Protein AF-A0A523RMG4-F1 (afdb_monomer_lite)

Structure (mmCIF, N/CA/C/O backbone):
data_AF-A0A523RMG4-F1
#
_entry.id   AF-A0A523RMG4-F1
#
loop_
_atom_site.group_PDB
_atom_site.id
_atom_site.type_symbol
_atom_site.label_atom_id
_atom_site.label_alt_id
_atom_site.label_comp_id
_atom_site.label_asym_id
_atom_site.label_entity_id
_atom_site.label_seq_id
_atom_site.pdbx_PDB_ins_code
_atom_site.Cartn_x
_atom_site.Cartn_y
_atom_site.Cartn_z
_atom_site.occupancy
_atom_site.B_iso_or_equiv
_atom_site.auth_seq_id
_atom_site.auth_comp_id
_atom_site.auth_asym_id
_atom_site.auth_atom_id
_atom_site.pdbx_PDB_model_num
ATOM 1 N N . MET A 1 1 ? 0.609 15.575 -5.424 1.00 56.06 1 MET A N 1
ATOM 2 C CA . MET A 1 1 ? 1.077 14.788 -4.258 1.00 56.06 1 MET A CA 1
ATOM 3 C C . MET A 1 1 ? 0.602 15.406 -2.950 1.00 56.06 1 MET A C 1
ATOM 5 O O . MET A 1 1 ? 0.293 14.641 -2.051 1.00 56.06 1 MET A O 1
ATOM 9 N N . GLU A 1 2 ? 0.438 16.734 -2.878 1.00 57.28 2 GLU A N 1
ATOM 10 C CA . GLU A 1 2 ? -0.133 17.453 -1.719 1.00 57.28 2 GLU A CA 1
ATOM 11 C C . GLU A 1 2 ? -1.455 16.858 -1.199 1.00 57.28 2 GLU A C 1
ATOM 13 O O . GLU A 1 2 ? -1.656 16.762 0.007 1.00 57.28 2 GLU A O 1
ATOM 18 N N . ASN A 1 3 ? -2.310 16.343 -2.090 1.00 79.31 3 ASN A N 1
ATOM 19 C CA . ASN A 1 3 ? -3.594 15.753 -1.700 1.00 79.31 3 ASN A CA 1
ATOM 20 C C . ASN A 1 3 ? -3.468 14.415 -0.925 1.00 79.31 3 ASN A C 1
ATOM 22 O O . ASN A 1 3 ? -4.251 14.156 -0.019 1.00 79.31 3 ASN A O 1
ATOM 26 N N . LEU A 1 4 ? -2.461 13.576 -1.219 1.00 83.69 4 LEU A N 1
ATOM 27 C CA . LEU A 1 4 ? -2.287 12.285 -0.527 1.00 83.69 4 LEU A CA 1
ATOM 28 C C . LEU A 1 4 ? -1.773 12.479 0.903 1.00 83.69 4 LEU A C 1
ATOM 30 O O . LEU A 1 4 ? -2.272 11.848 1.827 1.00 83.69 4 LEU A O 1
ATOM 34 N N . ILE A 1 5 ? -0.789 13.361 1.085 1.00 83.88 5 ILE A N 1
ATOM 35 C CA . ILE A 1 5 ? -0.223 13.643 2.411 1.00 83.88 5 ILE A CA 1
ATOM 36 C C . ILE A 1 5 ? -1.311 14.232 3.314 1.00 83.88 5 ILE A C 1
ATOM 38 O O . ILE A 1 5 ? -1.524 13.729 4.413 1.00 83.88 5 ILE A O 1
ATOM 42 N N . SER A 1 6 ? -2.081 15.201 2.807 1.00 85.69 6 SER A N 1
ATOM 43 C CA . SER A 1 6 ? -3.218 15.768 3.540 1.00 85.69 6 SER A CA 1
ATOM 44 C C . SER A 1 6 ? -4.274 14.712 3.894 1.00 85.69 6 SER A C 1
ATOM 46 O O . SER A 1 6 ? -4.764 14.687 5.023 1.00 85.69 6 SER A O 1
ATOM 48 N N . LEU A 1 7 ? -4.592 13.789 2.976 1.00 87.19 7 LEU A N 1
ATOM 49 C CA . LEU A 1 7 ? -5.525 12.689 3.242 1.00 87.19 7 LEU A CA 1
ATOM 50 C C . LEU A 1 7 ? -5.036 11.773 4.378 1.00 87.19 7 LEU A C 1
ATOM 52 O O . LEU A 1 7 ? -5.819 11.428 5.263 1.00 87.19 7 LEU A O 1
ATOM 56 N N . LEU A 1 8 ? -3.755 11.395 4.371 1.00 87.25 8 LEU A N 1
ATOM 57 C CA . LEU A 1 8 ? -3.163 10.539 5.406 1.00 87.25 8 LEU A CA 1
ATOM 58 C C . LEU A 1 8 ? -3.084 11.238 6.767 1.00 87.25 8 LEU A C 1
ATOM 60 O O . LEU A 1 8 ? -3.355 10.616 7.795 1.00 87.25 8 LEU A O 1
ATOM 64 N N . GLU A 1 9 ? -2.769 12.532 6.785 1.00 87.62 9 GLU A N 1
ATOM 65 C CA . GLU A 1 9 ? -2.795 13.339 8.007 1.00 87.62 9 GLU A CA 1
ATOM 66 C C . GLU A 1 9 ? -4.204 13.443 8.593 1.00 87.62 9 GLU A C 1
ATOM 68 O O . GLU A 1 9 ? -4.373 13.320 9.806 1.00 87.62 9 GLU A O 1
ATOM 73 N N . GLN A 1 10 ? -5.220 13.635 7.745 1.00 87.12 10 GLN A N 1
ATOM 74 C CA . GLN A 1 10 ? -6.617 13.638 8.178 1.00 87.12 10 GLN A CA 1
ATOM 75 C C . GLN A 1 10 ? -7.014 12.287 8.774 1.00 87.12 10 GLN A C 1
ATOM 77 O O . GLN A 1 10 ? -7.600 12.254 9.849 1.00 87.12 10 GLN A O 1
ATOM 82 N N . LEU A 1 11 ? -6.664 11.178 8.115 1.00 87.19 11 LEU A N 1
ATOM 83 C CA . LEU A 1 11 ? -6.954 9.828 8.609 1.00 87.19 11 LEU A CA 1
ATOM 84 C C . LEU A 1 11 ? -6.267 9.520 9.940 1.00 87.19 11 LEU A C 1
ATOM 86 O O . LEU A 1 11 ? -6.863 8.877 10.791 1.00 87.19 11 LEU A O 1
ATOM 90 N N . SER A 1 12 ? -5.040 10.004 10.129 1.00 84.00 12 SER A N 1
ATOM 91 C CA . SER A 1 12 ? -4.270 9.763 11.355 1.00 84.00 12 SER A CA 1
ATOM 92 C C . SER A 1 12 ? -4.778 10.562 12.560 1.00 84.00 12 SER A C 1
ATOM 94 O O . SER A 1 12 ? -4.487 10.202 13.697 1.00 84.00 12 SER A O 1
ATOM 96 N N . LYS A 1 13 ? -5.481 11.678 12.326 1.00 88.06 13 LYS A N 1
ATOM 97 C CA . LYS A 1 13 ? -6.019 12.560 13.377 1.00 88.06 13 LYS A CA 1
ATOM 98 C C . LYS A 1 13 ? -7.507 12.335 13.646 1.00 88.06 13 LYS A C 1
ATOM 100 O O . LYS A 1 13 ? -7.993 12.730 14.705 1.00 88.06 13 LYS A O 1
ATOM 105 N N . GLU A 1 14 ? -8.227 11.762 12.687 1.00 88.06 14 GLU A N 1
ATOM 106 C CA . GLU A 1 14 ? -9.652 11.480 12.805 1.00 88.06 14 GLU A CA 1
ATOM 107 C C . GLU A 1 14 ? -9.901 10.397 13.860 1.00 88.06 14 GLU A C 1
ATOM 109 O O . GLU A 1 14 ? -9.221 9.377 13.889 1.00 88.06 14 GLU A O 1
ATOM 114 N N . LYS A 1 15 ? -10.896 10.616 14.723 1.00 83.69 15 LYS A N 1
ATOM 115 C CA . LYS A 1 15 ? -11.287 9.666 15.781 1.00 83.69 15 LYS A CA 1
ATOM 116 C C . LYS A 1 15 ? -12.622 8.987 15.490 1.00 83.69 15 LYS A C 1
ATOM 118 O O . LYS A 1 15 ? -12.991 8.012 16.140 1.00 83.69 15 LYS A O 1
ATOM 123 N N . THR A 1 16 ? -13.362 9.501 14.514 1.00 89.50 16 THR A N 1
ATOM 124 C CA . THR A 1 16 ? -14.692 9.019 14.160 1.00 89.50 16 THR A CA 1
ATOM 125 C C . THR A 1 16 ? -14.582 7.909 13.120 1.00 89.50 16 THR A C 1
ATOM 127 O O . THR A 1 16 ? -14.274 8.1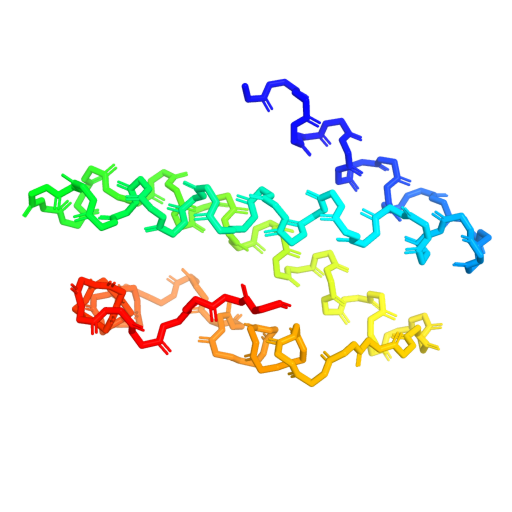68 11.953 1.00 89.50 16 THR A O 1
ATOM 130 N N . LYS A 1 17 ? -14.890 6.668 13.521 1.00 86.25 17 LYS A N 1
ATOM 131 C CA . LYS A 1 17 ? -14.815 5.486 12.641 1.00 86.25 17 LYS A CA 1
ATOM 132 C C . LYS A 1 17 ? -15.589 5.669 11.332 1.00 86.25 17 LYS A C 1
ATOM 134 O O . LYS A 1 17 ? -15.050 5.384 10.267 1.00 86.25 17 LYS A O 1
ATOM 139 N N . ASP A 1 18 ? -16.794 6.235 11.381 1.00 87.56 18 ASP A N 1
ATOM 140 C CA . ASP A 1 18 ? -17.611 6.467 10.179 1.00 87.56 18 ASP A CA 1
ATOM 141 C C . ASP A 1 18 ? -16.961 7.432 9.181 1.00 87.56 18 ASP A C 1
ATOM 143 O O . ASP A 1 18 ? -17.095 7.273 7.965 1.00 87.56 18 ASP A O 1
ATOM 147 N N . VAL A 1 19 ? -16.241 8.443 9.673 1.00 88.06 19 VAL A N 1
ATOM 148 C CA . VAL A 1 19 ? -15.534 9.403 8.814 1.00 88.06 19 VAL A CA 1
ATOM 149 C C . VAL A 1 19 ? -14.323 8.741 8.164 1.00 88.06 19 VAL A C 1
ATOM 151 O O . VAL A 1 19 ? -14.074 8.952 6.975 1.00 88.06 19 VAL A O 1
ATOM 154 N N . ILE A 1 20 ? -13.606 7.901 8.914 1.00 89.12 20 ILE A N 1
ATOM 155 C CA . ILE A 1 20 ? -12.478 7.114 8.405 1.00 89.12 20 ILE A CA 1
ATOM 156 C C . ILE A 1 20 ? -12.952 6.173 7.299 1.00 89.12 20 ILE A C 1
ATOM 158 O O . ILE A 1 20 ? -12.408 6.207 6.195 1.00 89.12 20 ILE A O 1
ATOM 162 N N . ILE A 1 21 ? -14.015 5.404 7.551 1.00 88.69 21 ILE A N 1
ATOM 163 C CA . ILE A 1 21 ? -14.577 4.449 6.588 1.00 88.69 21 ILE A CA 1
ATOM 164 C C . ILE A 1 21 ? -14.977 5.154 5.285 1.00 88.69 21 ILE A C 1
ATOM 166 O O . ILE A 1 21 ? -14.641 4.683 4.200 1.00 88.69 21 ILE A O 1
ATOM 170 N N . LYS A 1 22 ? -15.597 6.340 5.363 1.00 90.75 22 LYS A N 1
ATOM 171 C CA . LYS A 1 22 ? -15.957 7.145 4.179 1.00 90.75 22 LYS A CA 1
ATOM 172 C C . LYS A 1 22 ? -14.752 7.602 3.347 1.00 90.75 22 LYS A C 1
ATOM 174 O O . LYS A 1 22 ? -14.910 7.890 2.162 1.00 90.75 22 LYS A O 1
ATOM 179 N N . LYS A 1 23 ? -13.557 7.679 3.938 1.00 90.56 23 LYS A N 1
ATOM 180 C CA . LYS A 1 23 ? -12.314 8.074 3.256 1.00 90.56 23 LYS A CA 1
ATOM 181 C C . LYS A 1 23 ? -11.545 6.885 2.667 1.00 90.56 23 LYS A C 1
ATOM 183 O O . LYS A 1 23 ? -10.741 7.107 1.760 1.00 90.56 23 LYS A O 1
ATOM 188 N N . ILE A 1 24 ? -11.807 5.648 3.106 1.00 90.50 24 ILE A N 1
ATOM 189 C CA . ILE A 1 24 ? -11.131 4.433 2.606 1.00 90.50 24 ILE A CA 1
ATOM 190 C C . ILE A 1 24 ? -11.171 4.320 1.069 1.00 90.50 24 ILE A C 1
ATOM 192 O O . ILE A 1 24 ? -10.112 4.093 0.481 1.00 90.50 24 ILE A O 1
ATOM 196 N N . PRO A 1 25 ? -12.302 4.556 0.369 1.00 91.50 25 PRO A N 1
ATOM 197 C CA . PRO A 1 25 ? -12.330 4.473 -1.094 1.00 91.50 25 PRO A CA 1
ATOM 198 C C . PRO A 1 25 ? -11.352 5.434 -1.786 1.00 91.50 25 PRO A C 1
ATOM 200 O O . PRO A 1 25 ? -10.792 5.112 -2.834 1.00 91.50 25 PRO A O 1
ATOM 203 N N . SER A 1 26 ? -11.110 6.611 -1.203 1.00 92.00 26 SER A N 1
ATOM 204 C CA . SER A 1 26 ? -10.119 7.563 -1.718 1.00 92.00 26 SER A CA 1
ATOM 205 C C . SER A 1 26 ? -8.692 7.055 -1.523 1.00 92.00 26 SER A C 1
ATOM 207 O O . SER A 1 26 ? -7.860 7.229 -2.411 1.00 92.00 26 SER A O 1
ATOM 209 N N . VAL A 1 27 ? -8.416 6.376 -0.404 1.00 92.88 27 VAL A N 1
ATOM 210 C CA . VAL A 1 27 ? -7.116 5.731 -0.163 1.00 92.88 27 VAL A CA 1
ATOM 211 C C . VAL A 1 27 ? -6.875 4.615 -1.175 1.00 92.88 27 VAL A C 1
ATOM 213 O O . VAL A 1 27 ? -5.815 4.586 -1.792 1.00 92.88 27 VAL A O 1
ATOM 216 N N . VAL A 1 28 ? -7.867 3.753 -1.424 1.00 93.56 28 VAL A N 1
ATOM 217 C CA . VAL A 1 28 ? -7.771 2.674 -2.427 1.00 93.56 28 VAL A CA 1
ATOM 218 C C . VAL A 1 28 ? -7.455 3.232 -3.818 1.00 93.56 28 VAL A C 1
ATOM 220 O O . VAL A 1 28 ? -6.571 2.719 -4.507 1.00 93.56 28 VAL A O 1
ATOM 223 N N . LYS A 1 29 ? -8.109 4.331 -4.221 1.00 93.06 29 LYS A N 1
ATOM 224 C CA . LYS A 1 29 ? -7.806 5.017 -5.490 1.00 93.06 29 LYS A CA 1
ATOM 225 C C . LYS A 1 29 ? -6.356 5.496 -5.561 1.00 93.06 29 LYS A C 1
ATOM 227 O O . LYS A 1 29 ? -5.715 5.335 -6.599 1.00 93.06 29 LYS A O 1
ATOM 232 N N . GLU A 1 30 ? -5.830 6.069 -4.481 1.00 94.44 30 GLU A N 1
ATOM 233 C CA . GLU A 1 30 ? -4.435 6.517 -4.444 1.00 94.44 30 GLU A CA 1
ATOM 234 C C . GLU A 1 30 ? -3.445 5.343 -4.432 1.00 94.44 30 GLU A C 1
ATOM 236 O O . GLU A 1 30 ? -2.441 5.417 -5.141 1.00 94.44 30 GLU A O 1
ATOM 241 N N . ILE A 1 31 ? -3.743 4.232 -3.743 1.00 95.81 31 ILE A N 1
ATOM 242 C CA . ILE A 1 31 ? -2.930 3.005 -3.818 1.00 95.81 31 ILE A CA 1
ATOM 243 C C . ILE A 1 31 ? -2.863 2.513 -5.267 1.00 95.81 31 ILE A C 1
ATOM 245 O O . ILE A 1 31 ? -1.773 2.388 -5.821 1.00 95.81 31 ILE A O 1
ATOM 249 N N . ASN A 1 32 ? -4.009 2.320 -5.926 1.00 95.50 32 ASN A N 1
ATOM 250 C CA . ASN A 1 32 ? -4.059 1.849 -7.314 1.00 95.50 32 ASN A CA 1
ATOM 251 C C . ASN A 1 32 ? -3.296 2.775 -8.276 1.00 95.50 32 ASN A C 1
ATOM 253 O O . ASN A 1 32 ? -2.596 2.314 -9.179 1.00 95.50 32 ASN A O 1
ATOM 257 N N . LYS A 1 33 ? -3.364 4.090 -8.057 1.00 95.31 33 LYS A N 1
ATOM 258 C CA . LYS A 1 33 ? -2.598 5.076 -8.827 1.00 95.31 33 LYS A CA 1
ATOM 259 C C . LYS A 1 33 ? -1.090 4.950 -8.612 1.00 95.31 33 LYS A C 1
ATOM 261 O O . LYS A 1 33 ? -0.329 5.131 -9.560 1.00 95.31 33 LYS A O 1
ATOM 266 N N . LEU A 1 34 ? -0.640 4.678 -7.388 1.00 96.12 34 LEU A N 1
ATOM 267 C CA . LEU A 1 34 ? 0.776 4.448 -7.095 1.00 96.12 34 LEU A CA 1
ATOM 268 C C . LEU A 1 34 ? 1.262 3.138 -7.716 1.00 96.12 34 LEU A C 1
ATOM 270 O O . LEU A 1 34 ? 2.305 3.141 -8.366 1.00 96.12 34 LEU A O 1
ATOM 274 N N . LEU A 1 35 ? 0.482 2.062 -7.608 1.00 96.38 35 LEU A N 1
ATOM 275 C CA . LEU A 1 35 ? 0.789 0.781 -8.246 1.00 96.38 35 LEU A CA 1
ATOM 276 C C . LEU A 1 35 ? 0.918 0.922 -9.770 1.00 96.38 35 LEU A C 1
ATOM 278 O O . LEU A 1 35 ? 1.862 0.394 -10.358 1.00 96.38 35 LEU A O 1
ATOM 282 N N . LEU A 1 36 ?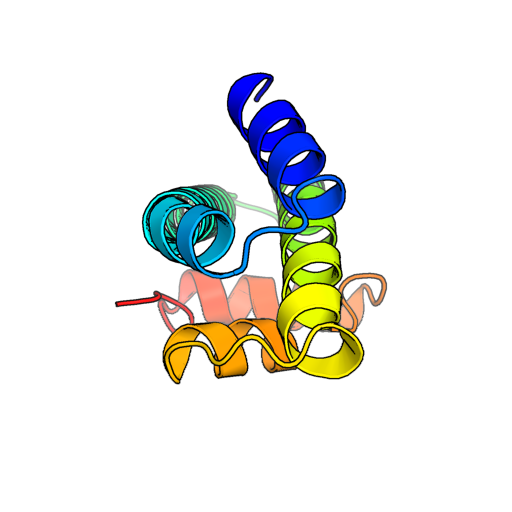 0.041 1.703 -10.411 1.00 95.81 36 LEU A N 1
ATOM 283 C CA . LEU A 1 36 ? 0.145 1.996 -11.842 1.00 95.81 36 LEU A CA 1
ATOM 284 C C . LEU A 1 36 ? 1.444 2.743 -12.187 1.00 95.81 36 LEU A C 1
ATOM 286 O O . LEU A 1 36 ? 2.149 2.362 -13.117 1.00 95.81 36 LEU A O 1
ATOM 290 N N . LYS A 1 37 ? 1.817 3.758 -11.400 1.00 96.81 37 LYS A N 1
ATOM 291 C CA . LYS A 1 37 ? 3.076 4.495 -11.608 1.00 96.81 37 LYS A CA 1
ATOM 292 C C . LYS A 1 37 ? 4.312 3.619 -11.418 1.00 96.81 37 LYS A C 1
ATOM 294 O O . LYS A 1 37 ? 5.290 3.778 -12.144 1.00 96.81 37 LYS A O 1
ATOM 299 N N . ILE A 1 38 ? 4.279 2.696 -10.456 1.00 96.81 38 ILE A N 1
ATOM 300 C CA . ILE A 1 38 ? 5.336 1.696 -10.260 1.00 96.81 38 ILE A CA 1
ATOM 301 C C . ILE A 1 38 ? 5.430 0.798 -11.493 1.00 96.81 38 ILE A C 1
ATOM 303 O O . ILE A 1 38 ? 6.522 0.592 -12.018 1.00 96.81 38 ILE A O 1
ATOM 307 N N . LYS A 1 39 ? 4.293 0.321 -12.006 1.00 96.06 39 LYS A N 1
ATOM 308 C CA . LYS A 1 39 ? 4.237 -0.518 -13.207 1.00 96.06 39 LYS A CA 1
ATOM 309 C C . LYS A 1 39 ? 4.841 0.164 -14.441 1.00 96.06 39 LYS A C 1
ATOM 311 O O . LYS A 1 39 ? 5.534 -0.487 -15.223 1.00 96.06 39 LYS A O 1
ATOM 316 N N . GLU A 1 40 ? 4.606 1.464 -14.602 1.00 96.75 40 GLU A N 1
ATOM 317 C CA . GLU A 1 40 ? 5.140 2.281 -15.702 1.00 96.75 40 GLU A CA 1
ATOM 318 C C . GLU A 1 40 ? 6.654 2.538 -15.592 1.00 96.75 40 GLU A C 1
ATOM 320 O O . GLU A 1 40 ? 7.309 2.892 -16.578 1.00 96.75 40 GLU A O 1
ATOM 325 N N . CYS A 1 41 ? 7.249 2.340 -14.413 1.00 97.56 41 CYS A N 1
ATOM 326 C CA . CYS A 1 41 ? 8.678 2.536 -14.219 1.00 97.56 41 CYS A CA 1
ATOM 327 C C . CYS A 1 41 ? 9.501 1.440 -14.920 1.00 97.56 41 CYS A C 1
ATOM 329 O O . CYS A 1 41 ? 9.242 0.234 -14.830 1.00 97.56 41 CYS A O 1
ATOM 331 N N . LYS A 1 42 ? 10.564 1.863 -15.617 1.00 95.81 42 LYS A N 1
ATOM 332 C CA . LYS A 1 42 ? 11.500 0.947 -16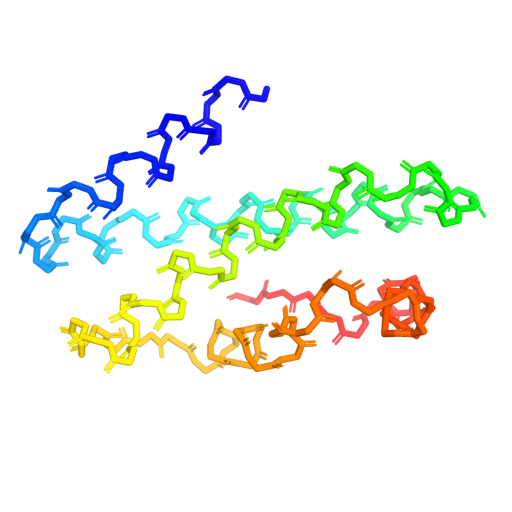.293 1.00 95.81 42 LYS A CA 1
ATOM 333 C C . LYS A 1 42 ? 12.422 0.230 -15.309 1.00 95.81 42 LYS A C 1
ATOM 335 O O . LYS A 1 42 ? 12.737 -0.934 -15.533 1.00 95.81 42 LYS A O 1
ATOM 340 N N . LYS A 1 43 ? 12.819 0.915 -14.236 1.00 96.31 43 LYS A N 1
ATOM 341 C CA . LYS A 1 43 ? 13.717 0.406 -13.196 1.00 96.31 43 LYS A CA 1
ATOM 342 C C . LYS A 1 43 ? 13.172 0.712 -11.802 1.00 96.31 43 LYS A C 1
ATOM 344 O O . LYS A 1 43 ? 12.389 1.655 -11.649 1.00 96.31 43 LYS A O 1
ATOM 349 N N . ILE A 1 44 ? 13.603 -0.064 -10.813 1.00 96.00 44 ILE A N 1
ATOM 350 C CA . ILE A 1 44 ? 13.133 0.045 -9.430 1.00 96.00 44 ILE A CA 1
ATOM 351 C C . ILE A 1 44 ? 13.513 1.377 -8.778 1.00 96.00 44 ILE A C 1
ATOM 353 O O . ILE A 1 44 ? 12.724 1.936 -8.024 1.00 96.00 44 ILE A O 1
ATOM 357 N N . GLU A 1 45 ? 14.654 1.965 -9.134 1.00 96.81 45 GLU A N 1
ATOM 358 C CA . GLU A 1 45 ? 15.124 3.215 -8.532 1.00 96.81 45 GLU A CA 1
ATOM 359 C C . GLU A 1 45 ? 14.149 4.367 -8.812 1.00 96.81 45 GLU A C 1
ATOM 361 O O . GLU A 1 45 ? 13.894 5.205 -7.949 1.00 96.81 45 GLU A O 1
ATOM 366 N N . ALA A 1 46 ? 13.528 4.369 -9.998 1.00 96.69 46 ALA A N 1
ATOM 367 C CA . ALA A 1 46 ? 12.484 5.331 -10.351 1.00 96.69 46 ALA A CA 1
ATOM 368 C C . ALA A 1 46 ? 11.166 5.085 -9.593 1.00 96.69 46 ALA A C 1
ATOM 370 O O . ALA A 1 46 ? 10.395 6.026 -9.379 1.00 96.69 46 ALA A O 1
ATOM 371 N N . ALA A 1 47 ? 10.922 3.835 -9.188 1.00 97.12 47 ALA A N 1
ATOM 372 C CA . ALA A 1 47 ? 9.743 3.411 -8.446 1.00 97.12 47 ALA A CA 1
ATOM 373 C C . ALA A 1 47 ? 9.875 3.600 -6.926 1.00 97.12 47 ALA A C 1
ATOM 375 O O . ALA A 1 47 ? 8.849 3.695 -6.256 1.00 97.12 47 ALA A O 1
ATOM 376 N N . ASN A 1 48 ? 11.093 3.719 -6.383 1.00 96.25 48 ASN A N 1
ATOM 377 C CA . ASN A 1 48 ? 11.338 3.838 -4.939 1.00 96.25 48 ASN A CA 1
ATOM 378 C C . ASN A 1 48 ? 10.523 4.955 -4.282 1.00 96.25 48 ASN A C 1
ATOM 380 O O . ASN A 1 48 ? 9.864 4.712 -3.280 1.00 96.25 48 ASN A O 1
ATOM 384 N N . LYS A 1 49 ? 10.430 6.130 -4.914 1.00 95.94 49 LYS A N 1
ATOM 385 C CA . LYS A 1 49 ? 9.601 7.236 -4.401 1.00 95.94 49 LYS A CA 1
ATOM 386 C C . LYS A 1 49 ? 8.110 6.895 -4.275 1.00 95.94 49 LYS A C 1
ATOM 388 O O . LYS A 1 49 ? 7.395 7.536 -3.516 1.00 95.94 49 LYS A O 1
ATOM 393 N N . TYR A 1 50 ? 7.606 5.950 -5.070 1.00 96.81 50 TYR A N 1
ATOM 394 C CA . TYR A 1 50 ? 6.223 5.481 -4.979 1.00 96.81 50 TYR A CA 1
ATOM 395 C C . TYR A 1 50 ? 6.080 4.393 -3.918 1.00 96.81 50 TYR A C 1
ATOM 397 O O . TYR A 1 50 ? 5.071 4.393 -3.219 1.00 96.81 50 TYR A O 1
ATOM 405 N N . PHE A 1 51 ? 7.089 3.534 -3.748 1.00 97.12 51 PHE A N 1
ATOM 406 C CA . PHE A 1 51 ? 7.155 2.624 -2.605 1.00 97.12 51 PHE A CA 1
ATOM 407 C C . PHE A 1 51 ? 7.182 3.386 -1.277 1.00 97.12 51 PHE A C 1
ATOM 409 O O . PHE A 1 51 ? 6.401 3.051 -0.398 1.00 97.12 51 PHE A O 1
ATOM 416 N N . ASP A 1 52 ? 7.930 4.488 -1.172 1.00 95.88 52 ASP A N 1
ATOM 417 C CA . ASP A 1 52 ? 7.939 5.339 0.031 1.00 95.88 52 ASP A CA 1
ATOM 418 C C . ASP A 1 52 ? 6.549 5.925 0.348 1.00 95.88 52 ASP A C 1
ATOM 420 O O . ASP A 1 52 ? 6.199 6.185 1.499 1.00 95.88 52 ASP A O 1
ATOM 424 N N . LEU A 1 53 ? 5.731 6.175 -0.681 1.00 95.88 53 LEU A N 1
ATOM 425 C CA . LEU A 1 53 ? 4.350 6.627 -0.498 1.00 95.88 53 LEU A CA 1
ATOM 426 C C . LEU A 1 53 ? 3.425 5.472 -0.106 1.00 95.88 53 LEU A C 1
ATOM 428 O O . LEU A 1 53 ? 2.559 5.668 0.745 1.00 95.88 53 LEU A O 1
ATOM 432 N N . LEU A 1 54 ? 3.605 4.288 -0.697 1.00 96.69 54 LEU A N 1
ATOM 433 C CA . LEU A 1 54 ? 2.861 3.087 -0.314 1.00 96.69 54 LEU A CA 1
ATOM 434 C C . LEU A 1 54 ? 3.157 2.677 1.127 1.00 96.69 54 LEU A C 1
ATOM 436 O O . LEU A 1 54 ? 2.226 2.311 1.828 1.00 96.69 54 LEU A O 1
ATOM 440 N N . GLU A 1 55 ? 4.397 2.821 1.586 1.00 96.06 55 GLU A N 1
ATOM 441 C CA . GLU A 1 55 ? 4.813 2.551 2.964 1.00 96.06 55 GLU A CA 1
ATOM 442 C C . GLU A 1 55 ? 4.066 3.446 3.954 1.00 96.06 55 GLU A C 1
ATOM 444 O O . GLU A 1 55 ? 3.478 2.971 4.922 1.00 96.06 55 GLU A O 1
ATOM 449 N N . LYS A 1 56 ? 3.966 4.748 3.661 1.00 95.12 56 LYS A N 1
ATOM 450 C CA . LYS A 1 56 ? 3.182 5.681 4.486 1.00 95.12 56 LYS A CA 1
ATOM 451 C C . LYS A 1 56 ? 1.702 5.313 4.530 1.00 95.12 56 LYS A C 1
ATO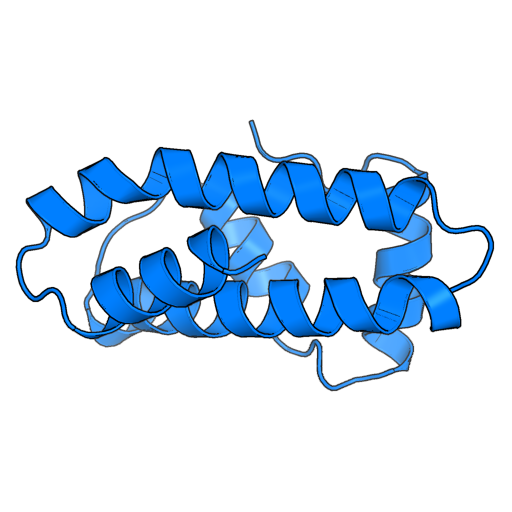M 453 O O . LYS A 1 56 ? 1.082 5.412 5.587 1.00 95.12 56 LYS A O 1
ATOM 458 N N . ILE A 1 57 ? 1.129 4.917 3.391 1.00 95.50 57 ILE A N 1
ATOM 459 C CA . ILE A 1 57 ? -0.267 4.470 3.334 1.00 95.50 57 ILE A CA 1
ATOM 460 C C . ILE A 1 57 ? -0.437 3.190 4.154 1.00 95.50 57 ILE A C 1
ATOM 462 O O . ILE A 1 57 ? -1.343 3.124 4.982 1.00 95.50 57 ILE A O 1
ATOM 466 N N . GLN A 1 58 ? 0.432 2.200 3.942 1.00 96.31 58 GLN A N 1
ATOM 467 C CA . GLN A 1 58 ? 0.397 0.920 4.635 1.00 96.31 58 GLN A CA 1
ATOM 468 C C . GLN A 1 58 ? 0.471 1.128 6.144 1.00 96.31 58 GLN A C 1
ATOM 470 O O . GLN A 1 58 ? -0.394 0.624 6.851 1.00 96.31 58 GLN A O 1
ATOM 475 N N . PHE A 1 59 ? 1.392 1.962 6.624 1.00 95.44 59 PHE A N 1
ATOM 476 C CA . PHE A 1 59 ? 1.554 2.234 8.047 1.00 95.44 59 PHE A CA 1
ATOM 477 C C . PHE A 1 59 ? 0.298 2.849 8.678 1.00 95.44 59 PHE A C 1
ATOM 479 O O . PHE A 1 59 ? -0.135 2.438 9.756 1.00 95.44 59 PHE A O 1
ATOM 486 N N . VAL A 1 60 ? -0.325 3.826 8.006 1.00 94.75 60 VAL A N 1
ATOM 487 C CA . VAL A 1 60 ? -1.581 4.429 8.481 1.00 94.75 60 VAL A CA 1
ATOM 488 C C . VAL A 1 60 ? -2.697 3.386 8.505 1.00 94.75 60 VAL A C 1
ATOM 490 O O . VAL A 1 60 ? -3.398 3.263 9.506 1.00 94.75 60 VAL A O 1
ATOM 493 N N . LEU A 1 61 ? -2.847 2.599 7.440 1.00 95.12 61 LEU A N 1
ATOM 494 C CA . LEU A 1 61 ? -3.881 1.569 7.361 1.00 95.12 61 LEU A CA 1
ATOM 495 C C . LEU A 1 61 ? -3.675 0.440 8.379 1.00 95.12 61 LEU A C 1
ATOM 497 O O . LEU A 1 61 ? -4.648 -0.004 8.984 1.00 95.12 61 LEU A O 1
ATOM 501 N N . ALA A 1 62 ? -2.433 0.023 8.619 1.00 95.69 62 ALA A N 1
ATOM 502 C CA . ALA A 1 62 ? -2.081 -0.972 9.625 1.00 95.69 62 ALA A CA 1
ATOM 503 C C . ALA A 1 62 ? -2.482 -0.504 11.027 1.00 95.69 62 ALA A C 1
ATOM 505 O O . ALA A 1 62 ? -3.089 -1.263 11.779 1.00 95.69 62 ALA A O 1
ATOM 506 N N . LYS A 1 63 ? -2.235 0.769 11.367 1.00 94.50 63 LYS A N 1
ATOM 507 C CA . LYS A 1 63 ? -2.712 1.348 12.633 1.00 94.50 63 LYS A CA 1
ATOM 508 C C . LYS A 1 63 ? -4.232 1.328 12.738 1.00 94.50 63 LYS A C 1
ATOM 510 O O . LYS A 1 63 ? -4.766 0.909 13.760 1.00 94.50 63 LYS A O 1
ATOM 515 N N . LEU A 1 64 ? -4.932 1.753 11.688 1.00 93.31 64 LEU A N 1
ATOM 516 C CA . LEU A 1 64 ? -6.396 1.757 11.683 1.00 93.31 64 LEU A CA 1
ATOM 517 C C . LEU A 1 64 ? -6.968 0.338 11.846 1.00 93.31 64 LEU A C 1
ATOM 519 O O . LEU A 1 64 ? -7.934 0.147 12.582 1.00 93.31 64 LEU A O 1
ATOM 523 N N . LEU A 1 65 ? -6.354 -0.658 11.203 1.00 95.00 65 LEU A N 1
ATOM 524 C CA . LEU A 1 65 ? -6.774 -2.054 11.288 1.00 95.00 65 LEU A CA 1
ATOM 525 C C . LEU A 1 65 ? -6.477 -2.666 12.666 1.00 95.00 65 LEU A C 1
ATOM 527 O O . LEU A 1 65 ? -7.380 -3.213 13.292 1.00 95.00 65 LEU A O 1
ATOM 531 N N . TYR A 1 66 ? -5.232 -2.576 13.139 1.00 94.50 66 TYR A N 1
ATOM 532 C CA . TYR A 1 66 ? -4.761 -3.338 14.303 1.00 94.50 66 TYR A CA 1
ATOM 533 C C . TYR A 1 66 ? -4.869 -2.594 15.638 1.00 94.50 66 TYR A C 1
ATOM 535 O O . TYR A 1 66 ? -5.002 -3.238 16.675 1.00 94.50 66 TYR A O 1
ATOM 543 N N . ILE A 1 67 ? -4.810 -1.259 15.640 1.00 92.50 67 ILE A N 1
ATOM 544 C CA . ILE A 1 67 ? -4.900 -0.449 16.867 1.00 92.50 67 ILE A CA 1
ATOM 545 C C . ILE A 1 67 ? -6.334 0.048 17.056 1.00 92.50 67 ILE A C 1
ATOM 547 O O . ILE A 1 67 ? -6.951 -0.190 18.092 1.00 92.50 67 ILE A O 1
ATOM 551 N N . GLU A 1 68 ? -6.898 0.690 16.031 1.00 90.19 68 GLU A N 1
ATOM 552 C CA . GLU A 1 68 ? -8.233 1.305 16.115 1.00 90.19 68 GLU A CA 1
ATOM 553 C C . GLU A 1 68 ? -9.380 0.304 15.870 1.00 90.19 68 GLU A C 1
ATOM 555 O O . GLU A 1 68 ? -10.562 0.639 16.038 1.00 90.19 68 GLU A O 1
ATOM 560 N N . ASN A 1 69 ? -9.052 -0.942 15.503 1.00 91.50 69 ASN A N 1
ATOM 561 C CA . ASN A 1 69 ? -10.007 -2.007 15.185 1.00 91.50 69 ASN A CA 1
ATOM 562 C C . ASN A 1 69 ? -11.070 -1.531 14.179 1.00 91.50 69 ASN A C 1
ATOM 564 O O . ASN A 1 69 ? -12.281 -1.629 14.420 1.00 91.50 69 ASN A O 1
ATOM 568 N N . ILE A 1 70 ? -10.616 -0.908 13.089 1.00 90.94 70 ILE A N 1
ATOM 569 C CA . ILE A 1 70 ? -11.459 -0.527 11.957 1.00 90.94 70 ILE A CA 1
ATOM 570 C C . ILE A 1 70 ? -11.379 -1.644 10.935 1.00 90.94 70 ILE A C 1
ATOM 572 O O . ILE A 1 70 ? -10.332 -1.879 10.330 1.00 90.94 70 ILE A O 1
ATOM 576 N N . ASP A 1 71 ? -12.501 -2.331 10.752 1.00 90.56 71 ASP A N 1
ATOM 577 C CA . ASP A 1 71 ? -12.567 -3.414 9.790 1.00 90.56 71 ASP A CA 1
ATOM 578 C C . ASP A 1 71 ? -12.488 -2.881 8.355 1.00 90.56 71 ASP A C 1
ATOM 580 O O . ASP A 1 71 ? -13.039 -1.830 8.017 1.00 90.56 71 ASP A O 1
ATOM 584 N N . MET A 1 72 ? -11.770 -3.613 7.511 1.00 89.38 72 MET A N 1
ATOM 585 C CA . MET A 1 72 ? -11.493 -3.233 6.130 1.00 89.38 72 MET A CA 1
ATOM 586 C C . MET A 1 72 ? -11.746 -4.404 5.190 1.00 89.38 72 MET A C 1
ATOM 588 O O . MET A 1 72 ? -11.639 -5.573 5.569 1.00 89.38 72 MET A O 1
ATOM 592 N N . GLN A 1 73 ? -12.032 -4.080 3.931 1.00 91.88 73 GLN A N 1
ATOM 593 C CA . GLN A 1 73 ? -12.212 -5.080 2.887 1.00 91.88 73 GLN A CA 1
ATOM 594 C C . GLN A 1 73 ? -10.969 -5.962 2.709 1.00 91.88 73 GLN A C 1
ATOM 596 O O . GLN A 1 73 ? -9.834 -5.511 2.891 1.00 91.88 73 GLN A O 1
ATOM 601 N N . THR A 1 74 ? -11.192 -7.220 2.325 1.00 92.19 74 THR A N 1
ATOM 602 C CA . THR A 1 74 ? -10.158 -8.261 2.222 1.00 92.19 74 THR A CA 1
ATOM 603 C C . THR A 1 74 ? -8.958 -7.832 1.381 1.00 92.19 74 THR A C 1
ATOM 605 O O . THR A 1 74 ? -7.823 -8.034 1.802 1.00 92.19 74 THR A O 1
ATOM 608 N N . ASP A 1 75 ? -9.185 -7.170 0.246 1.00 91.56 75 ASP A N 1
ATOM 609 C CA . ASP A 1 75 ? -8.104 -6.707 -0.631 1.00 91.56 75 ASP A CA 1
ATOM 610 C C . ASP A 1 75 ? -7.203 -5.671 0.053 1.00 91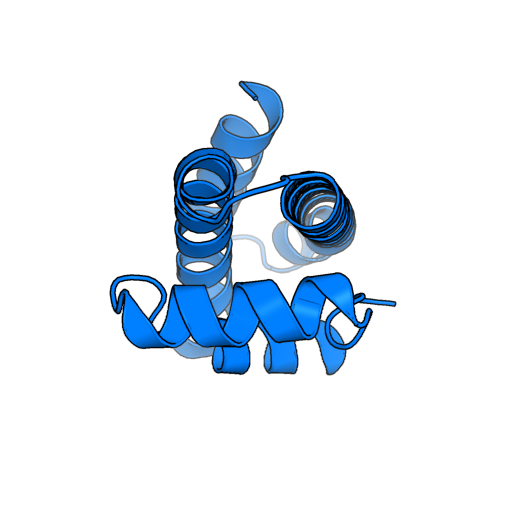.56 75 ASP A C 1
ATOM 612 O O . ASP A 1 75 ? -5.988 -5.670 -0.140 1.00 91.56 75 ASP A O 1
ATOM 616 N N . LEU A 1 76 ? -7.779 -4.816 0.903 1.00 93.38 76 LEU A N 1
ATOM 617 C CA . LEU A 1 76 ? -7.021 -3.812 1.644 1.00 93.38 76 LEU A CA 1
ATOM 618 C C . LEU A 1 76 ? -6.236 -4.444 2.795 1.00 93.38 76 LEU A C 1
ATOM 620 O O . LEU A 1 76 ? -5.089 -4.075 3.020 1.00 93.38 76 LEU A O 1
ATOM 624 N N . LYS A 1 77 ? -6.810 -5.445 3.473 1.00 95.00 77 LYS A N 1
ATOM 625 C CA . LYS A 1 77 ? -6.084 -6.259 4.462 1.00 95.00 77 LYS A CA 1
ATOM 626 C C . LYS A 1 77 ? -4.908 -6.997 3.826 1.00 95.00 77 LYS A C 1
A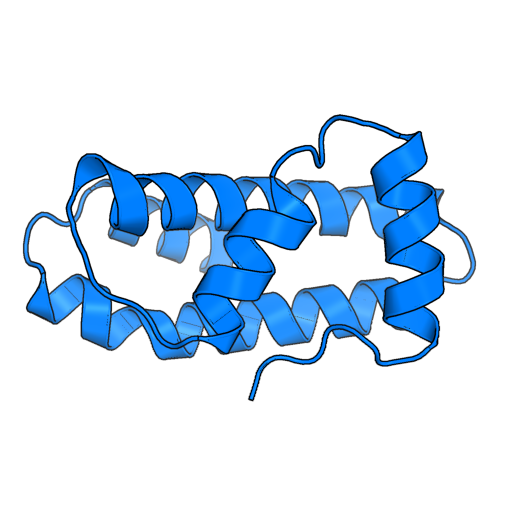TOM 628 O O . LYS A 1 77 ? -3.820 -7.005 4.393 1.00 95.00 77 LYS A O 1
ATOM 633 N N . LYS A 1 78 ? -5.111 -7.562 2.632 1.00 94.81 78 LYS A N 1
ATOM 634 C CA . LYS A 1 78 ? -4.045 -8.196 1.855 1.00 94.81 78 LYS A CA 1
ATOM 635 C C . LYS A 1 78 ? -2.944 -7.191 1.516 1.00 94.81 78 LYS A C 1
ATOM 637 O O . LYS A 1 78 ? -1.786 -7.474 1.778 1.00 94.81 78 LYS A O 1
ATOM 642 N N . PHE A 1 79 ? -3.301 -6.001 1.028 1.00 96.00 79 PHE A N 1
ATOM 643 C CA . PHE A 1 79 ? -2.335 -4.921 0.809 1.00 96.00 79 PHE A CA 1
ATOM 644 C C . PHE A 1 79 ? -1.550 -4.573 2.084 1.00 96.00 79 PHE A C 1
ATOM 646 O O . PHE A 1 79 ? -0.332 -4.458 2.033 1.00 96.00 79 PHE A O 1
ATOM 653 N N . ILE A 1 80 ? -2.218 -4.443 3.235 1.00 96.00 80 ILE A N 1
ATOM 654 C CA . ILE A 1 80 ? -1.546 -4.123 4.503 1.00 96.00 80 ILE A CA 1
ATOM 655 C C . ILE A 1 80 ? -0.486 -5.174 4.854 1.00 96.00 80 ILE A C 1
ATOM 657 O O . ILE A 1 80 ? 0.598 -4.798 5.291 1.00 96.00 80 ILE A O 1
ATOM 661 N N . GLY A 1 81 ? -0.787 -6.460 4.648 1.00 95.19 81 GLY A N 1
ATOM 662 C CA . GLY A 1 81 ? 0.149 -7.557 4.903 1.00 95.19 81 GLY A CA 1
ATOM 663 C C . GLY A 1 81 ? 1.274 -7.656 3.870 1.00 95.19 81 GLY A C 1
ATOM 664 O O . GLY A 1 81 ? 2.441 -7.728 4.244 1.00 95.19 81 GLY A O 1
ATOM 665 N N . ASP A 1 82 ? 0.940 -7.613 2.578 1.00 95.25 82 ASP A N 1
ATOM 666 C CA . ASP A 1 82 ? 1.903 -7.749 1.474 1.00 95.25 82 ASP A CA 1
ATOM 667 C C . ASP A 1 82 ? 2.960 -6.622 1.479 1.00 95.25 82 ASP A C 1
ATOM 669 O O . ASP A 1 82 ? 4.073 -6.814 0.989 1.00 95.25 82 ASP A O 1
ATOM 673 N N . PHE A 1 83 ? 2.620 -5.446 2.024 1.00 96.06 83 PHE A N 1
ATOM 674 C CA . PHE A 1 83 ? 3.448 -4.234 1.996 1.00 96.06 83 PHE A CA 1
ATOM 675 C C . PHE A 1 83 ? 3.984 -3.809 3.384 1.00 96.06 83 PHE A C 1
ATOM 677 O O . PHE A 1 83 ? 4.423 -2.672 3.537 1.00 96.06 83 PHE A O 1
ATOM 684 N N . ASP A 1 84 ? 3.969 -4.683 4.398 1.00 93.06 84 ASP A N 1
ATOM 685 C CA . ASP A 1 84 ? 4.353 -4.329 5.783 1.00 93.06 84 ASP A CA 1
ATOM 686 C C . ASP A 1 84 ? 5.843 -4.011 5.979 1.00 93.06 84 ASP A C 1
ATOM 688 O O . ASP A 1 84 ? 6.208 -3.181 6.805 1.00 93.06 84 ASP A O 1
ATOM 692 N N . ARG A 1 85 ? 6.716 -4.630 5.180 1.00 92.12 85 ARG A N 1
ATOM 693 C CA . ARG A 1 85 ? 8.180 -4.489 5.287 1.00 92.12 85 ARG A CA 1
ATOM 694 C C . ARG A 1 85 ? 8.773 -3.734 4.107 1.00 92.12 85 ARG A C 1
ATOM 696 O O . ARG A 1 85 ? 9.754 -4.158 3.501 1.00 92.12 85 ARG A O 1
ATOM 703 N N . LEU A 1 86 ? 8.115 -2.648 3.709 1.00 92.94 86 LEU A N 1
ATOM 704 C CA . LEU A 1 86 ? 8.555 -1.841 2.572 1.00 92.94 86 LEU A CA 1
ATOM 705 C C . LEU A 1 86 ? 9.887 -1.117 2.810 1.00 92.94 86 LEU A C 1
ATOM 707 O O . LEU A 1 86 ? 10.417 -0.552 1.864 1.00 92.94 86 LEU A O 1
ATOM 711 N N . ASP A 1 87 ? 10.466 -1.146 4.002 1.00 88.94 87 ASP A N 1
ATOM 712 C CA . ASP A 1 87 ? 11.847 -0.734 4.264 1.00 88.94 87 ASP A CA 1
ATOM 713 C C . ASP A 1 87 ? 12.890 -1.724 3.693 1.00 88.94 87 ASP A C 1
ATOM 715 O O . ASP A 1 87 ? 14.032 -1.345 3.428 1.00 88.94 87 ASP A O 1
ATOM 719 N N . ASP A 1 88 ? 12.496 -2.978 3.441 1.00 94.44 88 ASP A N 1
ATOM 720 C CA . ASP A 1 88 ? 13.338 -4.038 2.879 1.00 94.44 88 ASP A CA 1
ATOM 721 C C . ASP A 1 88 ? 13.482 -3.897 1.349 1.00 94.44 88 ASP A C 1
ATOM 723 O O . ASP A 1 88 ? 12.517 -3.999 0.579 1.00 94.44 88 ASP A O 1
ATOM 727 N N . SER A 1 89 ? 14.718 -3.698 0.878 1.00 94.06 89 SER A N 1
ATOM 728 C CA . SER A 1 89 ? 15.015 -3.554 -0.550 1.00 94.06 89 SER A CA 1
ATOM 729 C C . SER A 1 89 ? 14.706 -4.816 -1.359 1.00 94.06 89 SER A C 1
ATOM 731 O O . SER A 1 89 ? 14.231 -4.701 -2.490 1.00 94.06 89 SER A O 1
ATOM 733 N N . MET A 1 90 ? 14.900 -6.012 -0.791 1.00 95.38 90 MET A N 1
ATOM 734 C CA . MET A 1 90 ? 14.577 -7.269 -1.471 1.00 95.38 90 MET A CA 1
ATOM 735 C C . MET A 1 90 ? 13.067 -7.421 -1.646 1.00 95.38 90 MET A C 1
ATOM 737 O O . MET A 1 90 ? 12.611 -7.870 -2.702 1.00 95.38 90 MET A O 1
ATOM 741 N N . LEU A 1 91 ? 12.274 -6.997 -0.653 1.00 95.62 91 LEU A N 1
ATOM 742 C CA . LEU A 1 91 ? 10.818 -6.994 -0.787 1.00 95.62 91 LEU A CA 1
ATOM 743 C C . LEU A 1 91 ? 10.366 -6.011 -1.871 1.00 95.62 91 LEU A C 1
ATOM 745 O O . LEU A 1 91 ? 9.528 -6.368 -2.700 1.00 95.62 91 LEU A O 1
ATOM 749 N N . ARG A 1 92 ? 10.937 -4.799 -1.924 1.00 97.06 92 ARG A N 1
ATOM 750 C CA . ARG A 1 92 ? 10.629 -3.838 -2.998 1.00 97.06 92 ARG A CA 1
ATOM 751 C C . ARG A 1 92 ? 10.951 -4.406 -4.377 1.00 97.06 92 ARG A C 1
ATOM 753 O O . ARG A 1 92 ? 10.161 -4.230 -5.302 1.00 97.06 92 ARG A O 1
ATOM 760 N N . GLU A 1 93 ? 12.073 -5.108 -4.528 1.00 96.75 93 GLU A N 1
ATOM 761 C CA . GLU A 1 93 ? 12.431 -5.782 -5.783 1.00 96.75 93 GLU A CA 1
ATOM 762 C C . GLU A 1 93 ? 11.445 -6.878 -6.174 1.00 96.75 93 GLU A C 1
ATOM 764 O O . GLU A 1 93 ? 11.050 -6.964 -7.341 1.00 96.75 93 GLU A O 1
ATOM 769 N N . TYR A 1 94 ? 11.025 -7.692 -5.209 1.00 96.38 94 TYR A N 1
ATOM 770 C CA . TYR A 1 94 ? 10.001 -8.707 -5.413 1.00 96.38 94 TYR A CA 1
ATOM 771 C C . TYR A 1 94 ? 8.671 -8.074 -5.850 1.00 96.38 94 TYR A C 1
ATOM 773 O O . TYR A 1 94 ? 8.158 -8.384 -6.927 1.00 96.38 94 TYR A O 1
ATOM 781 N N . LEU A 1 95 ? 8.164 -7.106 -5.082 1.00 96.56 95 LEU A N 1
ATOM 782 C CA . LEU A 1 95 ? 6.906 -6.414 -5.370 1.00 96.56 95 LEU A CA 1
ATOM 783 C C . LEU A 1 95 ? 6.958 -5.652 -6.696 1.00 96.56 95 LEU A C 1
ATOM 785 O O . LEU A 1 95 ? 5.967 -5.613 -7.419 1.00 96.56 95 LEU A O 1
ATOM 789 N N . PHE A 1 96 ? 8.103 -5.075 -7.067 1.00 97.12 96 PHE A N 1
ATOM 790 C CA . PHE A 1 96 ? 8.265 -4.404 -8.356 1.00 97.12 96 PHE A CA 1
ATOM 791 C C . PHE A 1 96 ? 7.996 -5.357 -9.528 1.00 97.12 96 PHE A C 1
ATOM 793 O O . PHE A 1 96 ? 7.331 -4.970 -10.490 1.00 97.12 96 PHE A O 1
ATOM 800 N N . LYS A 1 97 ? 8.461 -6.610 -9.442 1.00 96.06 97 LYS A N 1
ATOM 801 C CA . LYS A 1 97 ? 8.186 -7.644 -10.453 1.00 96.06 97 LYS A CA 1
ATOM 802 C C . LYS A 1 97 ? 6.705 -8.032 -10.449 1.00 96.06 97 LYS A C 1
ATOM 804 O O . LYS A 1 97 ? 6.057 -7.960 -11.491 1.00 96.06 97 LYS A O 1
ATOM 809 N N . GLU A 1 98 ? 6.144 -8.323 -9.278 1.00 95.69 98 GLU A N 1
ATOM 810 C CA . GLU A 1 98 ? 4.740 -8.737 -9.124 1.00 95.69 98 GLU A CA 1
ATOM 811 C C . GLU A 1 98 ? 3.740 -7.662 -9.600 1.00 95.69 98 GLU A C 1
ATOM 813 O O . GLU A 1 98 ? 2.738 -7.958 -10.258 1.00 95.69 98 GLU A O 1
ATOM 818 N N . ILE A 1 99 ? 4.020 -6.385 -9.320 1.00 95.38 99 ILE A N 1
ATOM 819 C CA . ILE A 1 99 ? 3.206 -5.245 -9.766 1.00 95.38 99 ILE A CA 1
ATOM 820 C C . ILE A 1 99 ? 3.223 -5.130 -11.294 1.00 95.38 99 ILE A C 1
ATOM 822 O O . ILE A 1 99 ? 2.183 -4.862 -11.906 1.00 95.38 99 ILE A O 1
ATOM 826 N N . LYS A 1 100 ? 4.370 -5.376 -11.940 1.00 92.75 100 LYS A N 1
ATOM 827 C CA . LYS A 1 100 ? 4.461 -5.369 -13.410 1.00 92.75 100 LYS A CA 1
ATOM 828 C C . LYS A 1 100 ? 3.644 -6.489 -14.049 1.00 92.75 100 LYS A C 1
ATOM 830 O O . LYS A 1 100 ? 3.110 -6.291 -15.140 1.00 92.75 100 LYS A O 1
ATOM 835 N N . GLU A 1 101 ? 3.450 -7.586 -13.327 1.00 92.62 101 GLU A N 1
ATOM 836 C CA . GLU A 1 101 ? 2.614 -8.729 -13.705 1.00 92.62 101 GLU A CA 1
ATOM 837 C C . GLU A 1 101 ? 1.125 -8.582 -13.314 1.00 92.62 101 GLU A C 1
ATOM 839 O O . GLU A 1 101 ? 0.351 -9.513 -13.516 1.00 92.62 101 GLU A O 1
ATOM 844 N N . ASN A 1 102 ? 0.683 -7.414 -12.816 1.00 85.06 102 ASN A N 1
ATOM 845 C CA . ASN A 1 102 ? -0.698 -7.130 -12.372 1.00 85.06 102 ASN A CA 1
ATOM 846 C C . ASN A 1 102 ? -1.194 -7.927 -11.148 1.00 85.06 102 ASN A C 1
ATOM 848 O O . ASN A 1 102 ? -2.403 -8.054 -10.950 1.00 85.06 102 ASN A O 1
ATOM 852 N N . LYS A 1 103 ? -0.310 -8.428 -10.283 1.00 83.62 103 LYS A N 1
ATOM 853 C CA . LYS A 1 103 ? -0.728 -9.282 -9.154 1.00 83.62 103 LYS A CA 1
ATOM 854 C C . LYS A 1 103 ? -1.287 -8.537 -7.928 1.00 83.62 103 LYS A C 1
ATOM 856 O O . LYS A 1 103 ? -1.829 -9.179 -7.031 1.00 83.62 103 LYS A O 1
ATOM 861 N N . HIS A 1 104 ? -1.221 -7.200 -7.901 1.00 80.81 104 HIS A N 1
ATOM 862 C CA . HIS A 1 104 ? -1.571 -6.378 -6.725 1.00 80.81 104 HIS A CA 1
ATOM 863 C C . HIS A 1 104 ? -2.644 -5.296 -6.961 1.00 80.81 104 HIS A C 1
ATOM 865 O O . HIS A 1 104 ? -2.702 -4.325 -6.217 1.00 80.81 104 HIS A O 1
ATOM 871 N N . VAL A 1 105 ? -3.512 -5.422 -7.969 1.00 80.38 105 VAL A N 1
ATOM 872 C CA . VAL A 1 105 ? -4.604 -4.446 -8.179 1.00 80.38 105 VAL A CA 1
ATOM 873 C C . VAL A 1 105 ? -5.688 -4.621 -7.111 1.00 80.38 105 VAL A C 1
ATOM 875 O O . VAL A 1 105 ? -6.243 -5.713 -6.991 1.00 80.38 105 VAL A O 1
ATOM 878 N N . LEU A 1 106 ? -6.022 -3.555 -6.375 1.00 82.50 106 LEU A N 1
ATOM 879 C CA . LEU A 1 106 ? -7.155 -3.571 -5.443 1.00 82.50 106 LEU A CA 1
ATOM 880 C C . LEU A 1 106 ? -8.466 -3.318 -6.191 1.00 82.50 106 LEU A C 1
ATOM 882 O O . LEU A 1 106 ? -8.526 -2.399 -7.018 1.00 82.50 106 LEU A O 1
ATOM 886 N N . LYS A 1 107 ? -9.497 -4.111 -5.883 1.00 73.44 107 LYS A N 1
ATOM 887 C CA . LYS A 1 107 ? -10.845 -3.964 -6.443 1.00 73.44 107 LYS A CA 1
ATOM 888 C C . LYS A 1 107 ? -11.757 -3.114 -5.559 1.00 73.44 107 LYS A C 1
ATOM 890 O O . LYS A 1 107 ? -11.540 -3.047 -4.325 1.00 73.44 107 LYS A O 1
#

Foldseek 3Di:
DVVLVVLLVCLQPDPDLVVNVVCVVVLLVLLLVLLVQLLVDPDLVSSLVSLVSLQSSLVSVCCCVPVVVRDDDPLVVVSNVLSVPSVDPVSSVVVSVCSNVVNRRDD

pLDDT: mean 91.67, std 6.77, range [56.06, 97.56]

Sequence (107 aa):
MENLISLLEQLSKEKTKDVIIKKIPSVVKEINKLLLKIKECKKIEAANKYFDLLEKIQFVLAKLLYIENIDMQTDLKKFIGDFDRLDDSMLREYLFKEIKENKHVLK

Secondary structure (DSSP, 8-state):
-HHHHHHHHHHHH---HHHHHHHHHHHHHHHHHHHHHHHH-SSHHHHHHHHHHHHHHHHHHHHHHHTS-----HHHHHHHHHTTTTT-HHHHHHHHHHHHTTTT---

Radius of gyration: 13.45 Å; chains: 1; bounding box: 33×27×33 Å